Protein AF-A0A378AVE7-F1 (afdb_monomer_lite)

InterPro domains:
  IPR001830 Glycosyl transferase, family 20 [PF00982] (1-116)
  IPR001830 Glycosyl transferase, family 20 [PTHR10788] (1-118)

pLDDT: mean 90.0, std 13.41, range [32.09, 98.69]

Sequence (142 aa):
MLWPAFHYRLDLVSFQREAWEGYLRVNAMLADKLLPLIEPDDTLWIHDYHLLPFASELRKRGVNNRIGFFLHIPFPTPEIFNALPPHAELLEQLCDYDLLGFQTESDRTAFLDSIAMQTRLSDLGDKRYQAWVRRSVPRFIR

Foldseek 3Di:
DPVCLLVVNVVPDDDDVVVVVVLVVVLLVVLVVCVVVDDLADAAEAEEDSNLLNLVSNVVVVNPHQYEYEHPTAQDALVSLVVDPCSLVSLVSNLSHLEYHYPDPVSVVRSVVNQVVNFDWDDPDPPWIFTDPDDDDTSTYD

Radius of gyration: 14.91 Å; chains: 1; bounding box: 35×36×37 Å

Organism: Klebsiella pneumoniae (NCBI:txid573)

Secondary structure (DSSP, 8-state):
-HHHHHTT-GGG----HHHHHHHHHHHHHHHHHHGGG--TT-EEEEESGGGTTHHHHHHHTT--SEEEEE--SPPPPHHHHTTSTTHHHHHHHHTTSSEEE-SSHHHHHHHHHHHHHHS--EE-STT-EEE---SS--EEE-

Structure (mmCIF, N/CA/C/O backbone):
data_AF-A0A378AVE7-F1
#
_entry.id   AF-A0A378AVE7-F1
#
loop_
_atom_site.group_PDB
_atom_site.id
_atom_site.type_symbol
_atom_site.label_atom_id
_atom_site.label_alt_id
_atom_site.label_comp_id
_atom_site.label_asym_id
_atom_site.label_entity_id
_atom_site.label_seq_id
_atom_site.pdbx_PDB_ins_code
_atom_site.Cartn_x
_atom_site.Cartn_y
_atom_site.Cartn_z
_atom_site.occupancy
_atom_site.B_iso_or_equiv
_atom_site.auth_seq_id
_atom_site.auth_comp_id
_atom_site.auth_asym_id
_atom_site.auth_atom_id
_atom_site.pdbx_PDB_model_num
ATOM 1 N N . MET A 1 1 ? 8.179 -7.376 -12.382 1.00 76.25 1 MET A N 1
ATOM 2 C CA . MET A 1 1 ? 7.545 -6.097 -12.768 1.00 76.25 1 MET A CA 1
ATOM 3 C C . MET A 1 1 ? 7.747 -5.011 -11.713 1.00 76.25 1 MET A C 1
ATOM 5 O O . MET A 1 1 ? 8.383 -4.025 -12.041 1.00 76.25 1 MET A O 1
ATOM 9 N N . LEU A 1 2 ? 7.262 -5.178 -10.472 1.00 80.00 2 LEU A N 1
ATOM 10 C CA . LEU A 1 2 ? 7.293 -4.110 -9.454 1.00 80.00 2 LEU A CA 1
ATOM 11 C C . LEU A 1 2 ? 8.711 -3.694 -9.037 1.00 80.00 2 LEU A C 1
ATOM 13 O O . LEU A 1 2 ? 9.035 -2.517 -9.115 1.00 80.00 2 LEU A O 1
ATOM 17 N N . TRP A 1 3 ? 9.577 -4.654 -8.687 1.00 86.69 3 TRP A N 1
ATOM 18 C CA . TRP A 1 3 ? 10.953 -4.358 -8.266 1.00 86.69 3 TRP A CA 1
ATOM 19 C C . TRP A 1 3 ? 11.722 -3.433 -9.230 1.00 86.69 3 TRP A C 1
ATOM 21 O O . TRP A 1 3 ? 12.149 -2.370 -8.785 1.00 86.69 3 TRP A O 1
ATOM 31 N N . PRO A 1 4 ? 11.881 -3.753 -10.534 1.00 81.88 4 PRO A N 1
ATOM 32 C CA . PRO A 1 4 ? 12.613 -2.876 -11.446 1.00 81.88 4 PRO A CA 1
ATOM 33 C C . PRO A 1 4 ? 11.948 -1.505 -11.619 1.00 81.88 4 PRO A C 1
ATOM 35 O O . PRO A 1 4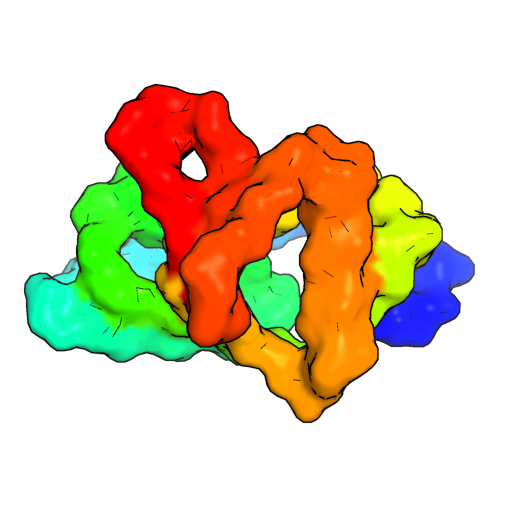 ? 12.657 -0.507 -11.692 1.00 81.88 4 PRO A O 1
ATOM 38 N N . ALA A 1 5 ? 10.615 -1.419 -11.609 1.00 83.12 5 ALA A N 1
ATOM 39 C CA . ALA A 1 5 ? 9.920 -0.136 -11.711 1.00 83.12 5 ALA A CA 1
ATOM 40 C C . ALA A 1 5 ? 10.199 0.770 -10.499 1.00 83.12 5 ALA A C 1
ATOM 42 O O . ALA A 1 5 ? 10.549 1.933 -10.665 1.00 83.12 5 ALA A O 1
ATOM 43 N N . PHE A 1 6 ? 10.132 0.214 -9.288 1.00 85.62 6 PHE A N 1
ATOM 44 C CA . PHE A 1 6 ? 10.383 0.947 -8.041 1.00 85.62 6 PHE A CA 1
ATOM 45 C C . PHE A 1 6 ? 11.866 1.327 -7.870 1.00 85.62 6 PHE A C 1
ATOM 47 O O . PHE A 1 6 ? 12.194 2.231 -7.111 1.00 85.62 6 PHE A O 1
ATOM 54 N N . HIS A 1 7 ? 12.763 0.688 -8.629 1.00 87.31 7 HIS A N 1
ATOM 55 C CA . HIS A 1 7 ? 14.195 0.993 -8.673 1.00 87.31 7 HIS A CA 1
ATOM 56 C C . HIS A 1 7 ? 14.607 1.792 -9.920 1.00 87.31 7 HIS A C 1
ATOM 58 O O . HIS A 1 7 ? 15.782 1.785 -10.282 1.00 87.31 7 HIS A O 1
ATOM 64 N N . TYR A 1 8 ? 13.669 2.483 -10.585 1.00 80.12 8 TYR A N 1
ATOM 65 C CA . TYR A 1 8 ? 13.945 3.349 -11.744 1.00 80.12 8 TYR A CA 1
ATOM 66 C C . TYR A 1 8 ? 14.569 2.613 -12.945 1.00 80.12 8 TYR A C 1
ATOM 68 O O . TYR A 1 8 ? 15.247 3.203 -13.784 1.00 80.12 8 TYR A O 1
ATOM 76 N N . ARG A 1 9 ? 14.320 1.306 -13.051 1.00 83.00 9 ARG A N 1
ATOM 77 C CA . ARG A 1 9 ? 14.786 0.427 -14.129 1.00 83.00 9 ARG A CA 1
ATOM 78 C C . ARG A 1 9 ? 13.638 0.039 -15.050 1.00 83.00 9 ARG A C 1
ATOM 80 O O . ARG A 1 9 ? 13.344 -1.144 -15.223 1.00 83.00 9 ARG A O 1
ATOM 87 N N . LEU A 1 10 ? 12.966 1.039 -15.629 1.00 77.62 10 LEU A N 1
ATOM 88 C CA . LEU A 1 10 ? 11.870 0.817 -16.586 1.00 77.62 10 LEU A CA 1
ATOM 89 C C . LEU A 1 10 ? 12.311 -0.014 -17.798 1.00 77.62 10 LEU A C 1
ATOM 91 O O . LEU A 1 10 ? 11.519 -0.788 -18.323 1.00 77.62 10 LEU A O 1
ATOM 95 N N . ASP A 1 11 ? 13.589 0.070 -18.176 1.00 79.44 11 ASP A N 1
ATOM 96 C CA . ASP A 1 11 ? 14.220 -0.765 -19.202 1.00 79.44 11 ASP A CA 1
ATOM 97 C C . ASP A 1 11 ? 14.121 -2.274 -18.911 1.00 79.44 11 ASP A C 1
ATOM 99 O O . ASP A 1 11 ? 14.121 -3.087 -19.833 1.00 79.44 11 ASP A O 1
ATOM 103 N N . LEU A 1 12 ? 14.003 -2.652 -17.635 1.00 77.75 12 LEU A N 1
ATOM 104 C CA . LEU A 1 12 ? 13.871 -4.037 -17.178 1.00 77.75 12 LEU A CA 1
ATOM 105 C C . LEU A 1 12 ? 12.427 -4.420 -16.820 1.00 77.75 12 LEU A C 1
ATOM 107 O O . LEU A 1 12 ? 12.168 -5.551 -16.389 1.00 77.75 12 LEU A O 1
ATOM 111 N N . VAL A 1 13 ? 11.470 -3.498 -16.948 1.00 78.19 13 VAL A N 1
ATOM 112 C CA . VAL A 1 13 ? 10.067 -3.783 -16.647 1.00 78.19 13 VAL A CA 1
ATOM 113 C C . VAL A 1 13 ? 9.459 -4.571 -17.799 1.00 78.19 13 VAL A C 1
ATOM 115 O O . VAL A 1 13 ? 9.044 -4.030 -18.816 1.00 78.19 13 VAL A O 1
ATOM 118 N N . SER A 1 14 ? 9.345 -5.882 -17.604 1.00 80.88 14 SER A N 1
ATOM 119 C CA . SER A 1 14 ? 8.479 -6.725 -18.425 1.00 80.88 14 SER A CA 1
ATOM 120 C C . SER A 1 14 ? 7.105 -6.821 -17.762 1.00 80.88 14 SER A C 1
ATOM 122 O O . SER A 1 14 ? 6.946 -7.480 -16.726 1.00 80.88 14 SER A O 1
ATOM 124 N N . PHE A 1 15 ? 6.122 -6.105 -18.314 1.00 82.00 15 PHE A N 1
ATOM 125 C CA . PHE A 1 15 ? 4.722 -6.288 -17.943 1.00 82.00 15 PHE A CA 1
ATOM 126 C C . PHE A 1 15 ? 4.128 -7.440 -18.755 1.00 82.00 15 PHE A C 1
ATOM 128 O O . PHE A 1 15 ? 4.119 -7.403 -19.982 1.00 82.00 15 PHE A O 1
ATOM 135 N N . GLN A 1 16 ? 3.594 -8.440 -18.057 1.00 88.25 16 GLN A N 1
ATOM 136 C CA . GLN A 1 16 ? 2.773 -9.501 -18.632 1.00 88.25 16 GLN A CA 1
ATOM 137 C C . GLN A 1 16 ? 1.473 -9.562 -17.840 1.00 88.25 16 GLN A C 1
ATOM 139 O O . GLN A 1 16 ? 1.495 -9.571 -16.604 1.00 88.25 16 GLN A O 1
ATOM 144 N N . ARG A 1 17 ? 0.340 -9.587 -18.544 1.00 88.00 17 ARG A N 1
ATOM 145 C CA . ARG A 1 17 ? -0.987 -9.574 -17.920 1.00 88.00 17 ARG A CA 1
ATOM 146 C C . ARG A 1 17 ? -1.190 -10.797 -17.026 1.00 88.00 17 ARG A C 1
ATOM 148 O O . ARG A 1 17 ? -1.715 -10.675 -15.927 1.00 88.00 17 ARG A O 1
ATOM 155 N N . GLU A 1 18 ? -0.691 -11.947 -17.448 1.00 92.00 18 GLU A N 1
ATOM 156 C CA . GLU A 1 18 ? -0.772 -13.219 -16.731 1.00 92.00 18 GLU A CA 1
ATOM 157 C C . GLU A 1 18 ? -0.001 -13.160 -15.403 1.00 92.00 18 GLU A C 1
ATOM 159 O O . GLU A 1 18 ? -0.441 -13.708 -14.390 1.00 92.00 18 GLU A O 1
ATOM 164 N N . ALA A 1 19 ? 1.136 -12.453 -15.383 1.00 91.06 19 ALA A N 1
ATOM 165 C CA . ALA A 1 19 ? 1.911 -12.227 -14.167 1.00 91.06 19 ALA A CA 1
ATOM 166 C C . ALA A 1 19 ? 1.174 -11.290 -13.196 1.00 91.06 19 ALA A C 1
ATOM 168 O O . ALA A 1 19 ? 1.189 -11.531 -11.989 1.00 91.06 19 ALA A O 1
ATOM 169 N N . TRP A 1 20 ? 0.498 -10.258 -13.712 1.00 92.94 20 TRP A N 1
ATOM 170 C CA . TRP A 1 20 ? -0.360 -9.378 -12.913 1.00 92.94 20 TRP A CA 1
ATOM 171 C C . TRP A 1 20 ? -1.554 -10.130 -12.309 1.00 92.94 20 TRP A C 1
ATOM 173 O O . TRP A 1 20 ? -1.776 -10.083 -11.101 1.00 92.94 20 TRP A O 1
ATOM 183 N N . GLU A 1 21 ? -2.270 -10.913 -13.113 1.00 94.62 21 GLU A N 1
ATOM 184 C CA . GLU A 1 21 ? -3.376 -11.751 -12.636 1.00 94.62 21 GLU A CA 1
ATOM 185 C C . GLU A 1 21 ? -2.891 -12.802 -11.621 1.00 94.62 21 GLU A C 1
ATOM 187 O O . GLU A 1 21 ? -3.574 -13.098 -10.638 1.00 94.62 21 GLU A O 1
ATOM 192 N N . GLY A 1 22 ? -1.681 -13.340 -11.809 1.00 96.56 22 GLY A N 1
ATOM 193 C CA . GLY A 1 22 ? -1.000 -14.185 -10.830 1.00 96.56 22 GLY A CA 1
ATOM 194 C C . GLY A 1 22 ? -0.739 -13.482 -9.500 1.00 96.56 22 GLY A C 1
ATOM 195 O O . GLY A 1 22 ? -1.037 -14.044 -8.446 1.00 96.56 22 GLY A O 1
ATOM 196 N N . TYR A 1 23 ? -0.233 -12.252 -9.547 1.00 96.12 23 TYR A N 1
ATOM 197 C CA . TYR A 1 23 ? 0.036 -11.427 -8.371 1.00 96.12 23 TYR A CA 1
ATOM 198 C C . TYR A 1 23 ? -1.232 -11.142 -7.553 1.00 96.12 23 TYR A C 1
ATOM 200 O O . TYR A 1 23 ? -1.238 -11.339 -6.333 1.00 96.12 23 TYR A O 1
ATOM 208 N N . LEU A 1 24 ? -2.329 -10.773 -8.222 1.00 96.94 24 LEU A N 1
ATOM 209 C CA . LEU A 1 24 ? -3.631 -10.573 -7.579 1.00 96.94 24 LEU A CA 1
ATOM 210 C C . LEU A 1 24 ? -4.179 -11.876 -6.982 1.00 96.94 24 LEU A C 1
ATOM 212 O O . LEU A 1 24 ? -4.615 -11.899 -5.831 1.00 96.94 24 LEU A O 1
ATOM 216 N N . ARG A 1 25 ? -4.100 -12.988 -7.724 1.00 98.06 25 ARG A N 1
ATOM 217 C CA . ARG A 1 25 ? -4.570 -14.303 -7.259 1.00 98.06 25 ARG A CA 1
ATOM 218 C C . ARG A 1 25 ? -3.840 -14.769 -6.000 1.00 98.06 25 ARG A C 1
ATOM 220 O O . ARG A 1 25 ? -4.470 -15.331 -5.108 1.00 98.06 25 ARG A O 1
ATOM 227 N N . VAL A 1 26 ? -2.527 -14.553 -5.918 1.00 98.25 26 VAL A N 1
ATOM 228 C CA . VAL A 1 26 ? -1.745 -14.904 -4.722 1.00 98.25 26 VAL A CA 1
ATOM 229 C C . VAL A 1 26 ? -2.155 -14.041 -3.530 1.00 98.25 26 VAL A C 1
ATOM 231 O O . VAL A 1 26 ? -2.357 -14.589 -2.451 1.00 98.25 26 VAL A O 1
ATOM 234 N N . ASN A 1 27 ? -2.350 -12.732 -3.718 1.00 98.56 27 ASN A N 1
ATOM 235 C CA . ASN A 1 27 ? -2.831 -11.842 -2.654 1.00 98.56 27 ASN A CA 1
ATOM 236 C C . ASN A 1 27 ? -4.209 -12.271 -2.124 1.00 98.56 27 ASN A C 1
ATOM 238 O O . ASN A 1 27 ? -4.387 -12.386 -0.913 1.00 98.56 27 ASN A O 1
ATOM 242 N N . ALA A 1 28 ? -5.150 -12.592 -3.016 1.00 98.62 28 ALA A N 1
ATOM 243 C CA . ALA A 1 28 ? -6.468 -13.102 -2.638 1.00 98.62 28 ALA A CA 1
ATOM 244 C C . ALA A 1 28 ? -6.374 -14.421 -1.850 1.00 98.62 28 ALA A C 1
ATOM 246 O O . ALA A 1 28 ? -6.970 -14.554 -0.783 1.00 98.62 2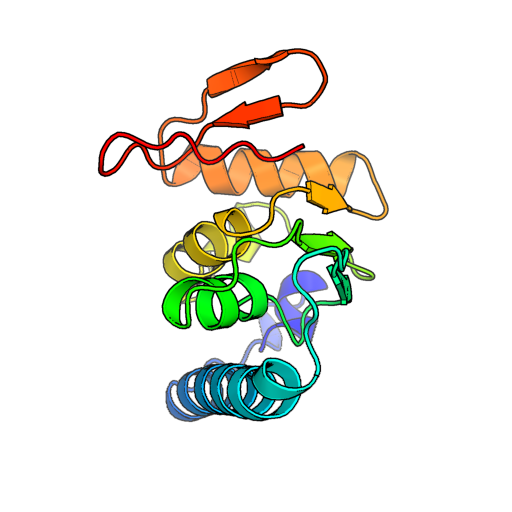8 ALA A O 1
ATOM 247 N N . MET A 1 29 ? -5.565 -15.371 -2.331 1.00 98.69 29 MET A N 1
ATOM 248 C CA . MET A 1 29 ? -5.354 -16.664 -1.672 1.00 98.69 29 MET A CA 1
ATOM 249 C C . MET A 1 29 ? -4.722 -16.517 -0.281 1.00 98.69 29 MET A C 1
ATOM 251 O O . MET A 1 29 ? -5.119 -17.209 0.657 1.00 98.69 29 MET A O 1
ATOM 255 N N . LEU A 1 30 ? -3.750 -15.616 -0.126 1.00 98.69 30 LEU A N 1
ATOM 256 C CA . LEU A 1 30 ? -3.148 -15.326 1.174 1.00 98.69 30 LEU A CA 1
ATOM 257 C C . LEU A 1 30 ? -4.167 -14.688 2.129 1.00 98.69 30 LEU A C 1
ATOM 259 O O . LEU A 1 30 ? -4.186 -15.044 3.305 1.00 98.69 30 LEU A O 1
ATOM 263 N N . ALA A 1 31 ? -5.043 -13.810 1.631 1.00 98.56 31 ALA A N 1
ATOM 264 C CA . ALA A 1 31 ? -6.094 -13.196 2.438 1.00 98.56 31 ALA A CA 1
ATOM 265 C C . ALA A 1 31 ? -7.103 -14.247 2.928 1.00 98.56 31 ALA A C 1
ATOM 267 O O . ALA A 1 31 ? -7.463 -14.236 4.103 1.00 98.56 31 ALA A O 1
ATOM 268 N N . ASP A 1 32 ? -7.485 -15.208 2.076 1.00 98.62 32 ASP A N 1
ATOM 269 C CA . ASP A 1 32 ? -8.343 -16.341 2.463 1.00 98.62 32 ASP A CA 1
ATOM 270 C C . ASP A 1 32 ? -7.713 -17.199 3.568 1.00 98.62 32 ASP A C 1
ATOM 272 O O . ASP A 1 32 ? -8.402 -17.657 4.478 1.00 98.62 32 ASP A O 1
ATOM 276 N N . LYS A 1 33 ? -6.393 -17.415 3.506 1.00 98.62 33 LYS A N 1
ATOM 277 C CA . LYS A 1 33 ? -5.661 -18.183 4.523 1.00 98.62 33 LYS A CA 1
ATOM 278 C C . LYS A 1 33 ? -5.503 -17.436 5.842 1.00 98.62 33 LYS A C 1
ATOM 280 O O . LYS A 1 33 ? -5.482 -18.085 6.884 1.00 98.62 33 LYS A O 1
ATOM 285 N N . LEU A 1 34 ? -5.366 -16.113 5.795 1.00 98.44 34 LEU A N 1
ATOM 286 C CA . LEU A 1 34 ? -5.219 -15.285 6.989 1.00 98.44 34 LEU A CA 1
ATOM 287 C C . LEU A 1 34 ? -6.558 -15.069 7.703 1.00 98.44 34 LEU A C 1
ATOM 289 O O . LEU A 1 34 ? -6.581 -15.057 8.926 1.00 98.44 34 LEU A O 1
ATOM 293 N N . LEU A 1 35 ? -7.663 -14.949 6.959 1.00 98.44 35 LEU A N 1
ATOM 294 C CA . LEU A 1 35 ? -8.994 -14.630 7.486 1.00 98.44 35 LEU A CA 1
ATOM 295 C C . LEU A 1 35 ? -9.414 -15.407 8.754 1.00 98.44 35 LEU A C 1
ATOM 297 O O . LEU A 1 35 ? -9.850 -14.752 9.697 1.00 98.44 35 LEU A O 1
ATOM 301 N N . PRO A 1 36 ? -9.289 -16.749 8.844 1.00 98.44 36 PRO A N 1
ATOM 302 C CA . PRO A 1 36 ? -9.700 -17.489 10.042 1.00 98.44 36 PRO A CA 1
ATOM 303 C C . PRO A 1 36 ? -8.797 -17.267 11.265 1.00 98.44 36 PRO A C 1
ATOM 305 O O . PRO A 1 36 ? -9.116 -17.769 12.338 1.00 98.44 36 PRO A O 1
ATOM 308 N N . LEU A 1 37 ? -7.664 -16.578 11.103 1.00 98.50 37 LEU A N 1
ATOM 309 C CA . LEU A 1 37 ? -6.705 -16.280 12.167 1.00 98.50 37 LEU A CA 1
ATOM 310 C C . LEU A 1 37 ? -6.853 -14.856 12.716 1.00 98.50 37 LEU A C 1
ATOM 312 O O . LEU A 1 37 ? -6.180 -14.534 13.686 1.00 98.50 37 LEU A O 1
ATOM 316 N N . ILE A 1 38 ? -7.669 -14.008 12.080 1.00 98.44 38 ILE A N 1
ATOM 317 C CA . ILE A 1 38 ? -7.854 -12.611 12.485 1.00 98.44 38 ILE A CA 1
ATOM 318 C C . ILE A 1 38 ? -8.893 -12.543 13.602 1.00 98.44 38 ILE A C 1
ATOM 320 O O . ILE A 1 38 ? -10.037 -12.970 13.426 1.00 98.44 38 ILE A O 1
ATOM 324 N N . GLU A 1 39 ? -8.517 -11.931 14.717 1.00 98.12 39 GLU A N 1
ATOM 325 C CA . GLU A 1 39 ? -9.420 -11.596 15.812 1.00 98.12 39 GLU A CA 1
ATOM 326 C C . GLU A 1 39 ? -9.945 -10.151 15.681 1.00 98.12 39 GLU A C 1
ATOM 328 O O . GLU A 1 39 ? -9.290 -9.299 15.073 1.00 98.12 39 GLU A O 1
ATOM 333 N N . PRO A 1 40 ? -11.126 -9.817 16.242 1.00 95.62 40 PRO A N 1
ATOM 334 C CA . PRO A 1 40 ? -11.722 -8.482 16.101 1.00 95.62 40 PRO A CA 1
ATOM 335 C C . PRO A 1 40 ? -10.841 -7.316 16.572 1.00 95.62 40 PRO A C 1
ATOM 337 O O . PRO A 1 40 ? -10.948 -6.218 16.025 1.00 95.62 40 PRO A O 1
ATOM 340 N N . ASP A 1 41 ? -9.972 -7.553 17.557 1.00 96.00 41 ASP A N 1
ATOM 341 C CA . ASP A 1 41 ? -9.121 -6.526 18.169 1.00 96.00 41 ASP A CA 1
ATOM 342 C C . ASP A 1 41 ? -7.708 -6.457 17.560 1.00 96.00 41 ASP A C 1
ATOM 344 O O . ASP A 1 41 ? -6.907 -5.594 17.935 1.00 96.00 41 ASP A O 1
ATOM 348 N N . ASP A 1 42 ? -7.397 -7.321 16.587 1.00 98.25 42 ASP A N 1
ATOM 349 C CA . ASP A 1 42 ? -6.081 -7.347 15.955 1.00 98.25 42 ASP A CA 1
ATOM 350 C C . ASP A 1 42 ? -5.760 -6.038 15.233 1.00 98.25 42 ASP A C 1
ATOM 352 O O . ASP A 1 42 ? -6.607 -5.391 14.605 1.00 98.25 42 ASP A O 1
ATOM 356 N N . THR A 1 43 ? -4.476 -5.687 15.257 1.00 97.94 43 THR A N 1
ATOM 357 C CA . THR A 1 43 ? -3.895 -4.674 14.377 1.00 97.94 43 THR A CA 1
ATOM 358 C C . THR A 1 43 ? -2.972 -5.364 13.388 1.00 97.94 43 THR A C 1
ATOM 360 O O . THR A 1 43 ? -1.992 -5.997 13.776 1.00 97.94 43 THR A O 1
ATOM 363 N N . LEU A 1 44 ? -3.280 -5.233 12.102 1.00 98.44 44 LEU A N 1
ATOM 364 C CA . LEU A 1 44 ? -2.539 -5.890 11.038 1.00 98.44 44 LEU A CA 1
ATOM 365 C C . LEU A 1 44 ? -1.472 -4.935 10.516 1.00 98.44 44 LEU A C 1
ATOM 367 O O . LEU A 1 44 ? -1.764 -3.784 10.188 1.00 98.44 44 LEU A O 1
ATOM 371 N N . TRP A 1 45 ? -0.241 -5.424 10.396 1.00 98.50 45 TRP A N 1
ATOM 372 C CA . TRP A 1 45 ? 0.856 -4.672 9.801 1.00 98.50 45 TRP A CA 1
ATOM 373 C C . TRP A 1 45 ? 1.441 -5.446 8.627 1.00 98.50 45 TRP A C 1
ATOM 375 O O . TRP A 1 45 ? 2.045 -6.506 8.785 1.00 98.50 45 TRP A O 1
ATOM 385 N N . ILE A 1 46 ? 1.192 -4.933 7.427 1.00 98.50 46 ILE A N 1
ATOM 386 C CA . ILE A 1 46 ? 1.575 -5.562 6.170 1.00 98.50 46 ILE A CA 1
ATOM 387 C C . ILE A 1 46 ? 2.872 -4.937 5.670 1.00 98.50 46 ILE A C 1
ATOM 389 O O . ILE A 1 46 ? 3.098 -3.733 5.799 1.00 98.50 46 ILE A O 1
ATOM 393 N N . HIS A 1 47 ? 3.739 -5.757 5.089 1.00 98.38 47 HIS A N 1
ATOM 394 C CA . HIS A 1 47 ? 5.061 -5.320 4.676 1.00 98.38 47 HIS A CA 1
ATOM 395 C C . HIS A 1 47 ? 5.308 -5.593 3.198 1.00 98.38 47 HIS A C 1
ATOM 397 O O . HIS A 1 47 ? 5.122 -6.709 2.712 1.00 98.38 47 HIS A O 1
ATOM 403 N N . ASP A 1 48 ? 5.853 -4.566 2.553 1.00 97.44 48 ASP A N 1
ATOM 404 C CA . ASP A 1 48 ? 6.558 -4.625 1.281 1.00 97.44 48 ASP A CA 1
ATOM 405 C C . ASP A 1 48 ? 5.722 -4.826 0.002 1.00 97.44 48 ASP A C 1
ATOM 407 O O . ASP A 1 48 ? 4.551 -5.206 0.008 1.00 97.44 48 ASP A O 1
ATOM 411 N N . TYR A 1 49 ? 6.355 -4.567 -1.144 1.00 96.25 49 TYR A N 1
ATOM 412 C CA . TYR A 1 49 ? 5.718 -4.477 -2.467 1.00 96.25 49 TYR A CA 1
ATOM 413 C C . TYR A 1 49 ? 5.025 -5.760 -2.959 1.00 96.25 49 TYR A C 1
ATOM 415 O O . TYR A 1 49 ? 4.294 -5.743 -3.950 1.00 96.25 49 TYR A O 1
ATOM 423 N N . HIS A 1 50 ? 5.225 -6.893 -2.294 1.00 97.38 50 HIS A N 1
ATOM 424 C CA . HIS A 1 50 ? 4.544 -8.146 -2.618 1.00 97.38 50 HIS A CA 1
ATOM 425 C C . HIS A 1 50 ? 3.042 -8.106 -2.286 1.00 97.38 50 HIS A C 1
ATOM 427 O O . HIS A 1 50 ? 2.264 -8.859 -2.872 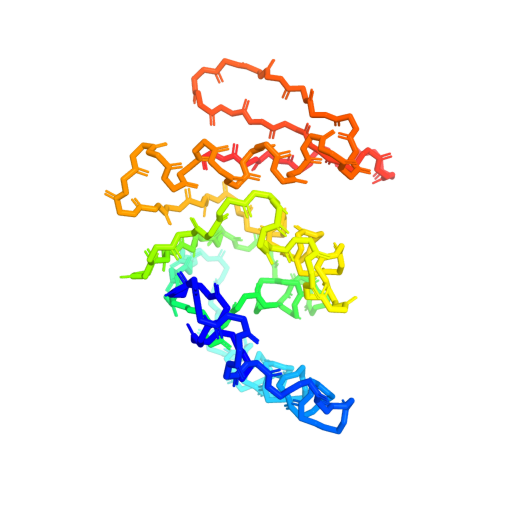1.00 97.38 50 HIS A O 1
ATOM 433 N N . LEU A 1 51 ? 2.647 -7.224 -1.363 1.00 98.25 51 LEU A N 1
ATOM 434 C CA . LEU A 1 51 ? 1.328 -7.214 -0.732 1.00 98.25 51 LEU A CA 1
ATOM 435 C C . LEU A 1 51 ? 0.596 -5.870 -0.902 1.00 98.25 51 LEU A C 1
ATOM 437 O O . LEU A 1 51 ? -0.240 -5.506 -0.077 1.00 98.25 51 LEU A O 1
ATOM 441 N N . LEU A 1 52 ? 0.876 -5.121 -1.976 1.00 97.38 52 LEU A N 1
ATOM 442 C CA . LEU A 1 52 ? 0.205 -3.837 -2.244 1.00 97.38 52 LEU A CA 1
ATOM 443 C C . LEU A 1 52 ? -1.339 -3.976 -2.286 1.00 97.38 52 LEU A C 1
ATOM 445 O O . LEU A 1 52 ? -2.008 -3.161 -1.657 1.00 97.38 52 LEU A O 1
ATOM 449 N N . PRO A 1 53 ? -1.934 -5.019 -2.909 1.00 97.81 53 PRO A N 1
ATOM 450 C CA . PRO A 1 53 ? -3.389 -5.211 -2.948 1.00 97.81 53 PRO A CA 1
ATOM 451 C C . PRO A 1 53 ? -4.003 -5.770 -1.660 1.00 97.81 53 PRO A C 1
ATOM 453 O O . PRO A 1 53 ? -5.223 -5.924 -1.577 1.00 97.81 53 PRO A O 1
ATOM 456 N N . PHE A 1 54 ? -3.183 -6.162 -0.683 1.00 98.50 54 PHE A N 1
ATOM 457 C CA . PHE A 1 54 ? -3.600 -7.103 0.355 1.00 98.50 54 PHE A CA 1
ATOM 458 C C . PHE A 1 54 ? -4.687 -6.548 1.282 1.00 98.50 54 PHE A C 1
ATOM 460 O O . PHE A 1 54 ? -5.650 -7.257 1.577 1.00 98.50 54 PHE A O 1
ATOM 467 N N . ALA A 1 55 ? -4.613 -5.269 1.671 1.00 98.00 55 ALA A N 1
ATOM 468 C CA . ALA A 1 55 ? -5.706 -4.631 2.408 1.00 98.00 55 ALA A CA 1
ATOM 469 C C . ALA A 1 55 ? -7.019 -4.665 1.623 1.00 98.00 55 ALA A C 1
ATOM 471 O O . ALA A 1 55 ? -8.044 -5.028 2.191 1.00 98.00 55 ALA A O 1
ATOM 472 N N . SER A 1 56 ? -6.997 -4.366 0.321 1.00 97.69 56 SER A N 1
ATOM 473 C CA . SER A 1 56 ? -8.197 -4.416 -0.521 1.00 97.69 56 SER A CA 1
ATOM 474 C C . SER A 1 56 ? -8.827 -5.813 -0.531 1.00 97.69 56 SER A C 1
ATOM 476 O O . SER A 1 56 ? -10.045 -5.954 -0.407 1.00 97.69 56 SER A O 1
ATOM 478 N N . GLU A 1 57 ? -8.007 -6.867 -0.590 1.00 98.50 57 GLU A N 1
ATOM 479 C CA . GLU A 1 57 ? -8.479 -8.253 -0.494 1.00 98.50 57 GLU A CA 1
ATOM 480 C C . GLU A 1 57 ? -9.103 -8.584 0.870 1.00 98.50 57 GLU A C 1
ATOM 482 O O . GLU A 1 57 ? -10.136 -9.258 0.921 1.00 98.50 57 GLU A O 1
ATOM 487 N N . LEU A 1 58 ? -8.535 -8.077 1.966 1.00 98.44 58 LEU A N 1
ATOM 488 C CA . LEU A 1 58 ? -9.096 -8.229 3.312 1.00 98.44 58 LEU A CA 1
ATOM 489 C C . LEU A 1 58 ? -10.405 -7.436 3.481 1.00 98.44 58 LEU A C 1
ATOM 491 O O . LEU A 1 58 ? -11.383 -7.968 4.011 1.00 98.44 58 LEU A O 1
ATOM 495 N N . ARG A 1 59 ? -10.481 -6.200 2.964 1.00 97.62 59 ARG A N 1
ATOM 496 C CA . ARG A 1 59 ? -11.704 -5.375 3.006 1.00 97.62 59 ARG A CA 1
ATOM 497 C C . ARG A 1 59 ? -12.860 -6.028 2.254 1.00 97.62 59 ARG A C 1
ATOM 499 O O . ARG A 1 59 ? -13.975 -6.060 2.771 1.00 97.62 59 ARG A O 1
ATOM 506 N N . LYS A 1 60 ? -12.608 -6.629 1.083 1.00 97.44 60 LYS A N 1
ATOM 507 C CA . LYS A 1 60 ? -13.620 -7.401 0.325 1.00 97.44 60 LYS A CA 1
ATOM 508 C C . LYS A 1 60 ? -14.213 -8.566 1.130 1.00 97.44 60 LYS A C 1
ATOM 510 O O . LYS A 1 60 ? -15.331 -8.985 0.848 1.00 97.44 60 LYS A O 1
ATOM 515 N N . ARG A 1 61 ? -13.481 -9.070 2.129 1.00 97.75 61 ARG A N 1
ATOM 516 C CA . ARG A 1 61 ? -13.883 -10.165 3.029 1.00 97.75 61 ARG A CA 1
ATOM 517 C C . ARG A 1 61 ? -14.484 -9.677 4.351 1.00 97.75 61 ARG A C 1
ATOM 519 O O . ARG A 1 61 ? -14.778 -10.491 5.217 1.00 97.75 61 ARG A O 1
ATOM 526 N N . GLY A 1 62 ? -14.692 -8.368 4.506 1.00 97.00 62 GLY A N 1
ATOM 527 C CA . GLY A 1 62 ? -15.325 -7.777 5.687 1.00 97.00 62 GLY A CA 1
ATOM 528 C C . GLY A 1 62 ? -14.386 -7.535 6.871 1.00 97.00 62 GLY A C 1
ATOM 529 O O . GLY A 1 62 ? -14.865 -7.242 7.964 1.00 97.00 62 GLY A O 1
ATOM 530 N N . VAL A 1 63 ? -13.066 -7.630 6.676 1.00 97.44 63 VAL A N 1
ATOM 531 C CA . VAL A 1 63 ? -12.087 -7.301 7.720 1.00 97.44 63 VAL A CA 1
ATOM 532 C C . VAL A 1 63 ? -12.090 -5.791 7.945 1.00 97.44 63 VAL A C 1
ATOM 534 O O . VAL A 1 63 ? -11.718 -5.026 7.054 1.00 97.44 63 VAL A O 1
ATOM 537 N N . ASN A 1 64 ? -12.481 -5.363 9.147 1.00 96.38 64 ASN A N 1
ATOM 538 C CA . ASN A 1 64 ? -12.570 -3.950 9.547 1.00 96.38 64 ASN A CA 1
ATOM 539 C C . ASN A 1 64 ? -11.493 -3.536 10.563 1.00 96.38 64 ASN A C 1
ATOM 541 O O . ASN A 1 64 ? -11.489 -2.395 11.021 1.00 96.38 64 ASN A O 1
ATOM 545 N N . ASN A 1 65 ? -10.578 -4.447 10.906 1.00 97.62 65 ASN A N 1
ATOM 546 C CA . ASN A 1 65 ? -9.415 -4.175 11.744 1.00 97.62 65 ASN A CA 1
ATOM 547 C C . ASN A 1 65 ? -8.592 -3.000 11.209 1.00 97.62 65 ASN A C 1
ATOM 549 O O . ASN A 1 65 ? -8.648 -2.675 10.020 1.00 97.62 65 ASN A O 1
ATOM 553 N N . ARG A 1 66 ? -7.766 -2.408 12.073 1.00 97.06 66 ARG A N 1
ATOM 554 C CA . ARG A 1 66 ? -6.758 -1.443 11.626 1.00 97.06 66 ARG A CA 1
ATOM 555 C C . ARG A 1 66 ? -5.691 -2.179 10.823 1.00 97.06 66 ARG A C 1
ATOM 557 O O . ARG A 1 66 ? -5.118 -3.144 11.325 1.00 97.06 66 ARG A O 1
ATOM 564 N N . ILE A 1 67 ? -5.421 -1.719 9.606 1.00 98.19 67 ILE A N 1
ATOM 565 C CA . ILE A 1 67 ? -4.422 -2.301 8.710 1.00 98.19 67 ILE A CA 1
ATOM 566 C C . ILE A 1 67 ? -3.432 -1.211 8.306 1.00 98.19 67 ILE A C 1
ATOM 568 O O . ILE A 1 67 ? -3.765 -0.296 7.553 1.00 98.19 67 ILE A O 1
ATOM 572 N N . GLY A 1 68 ? -2.204 -1.318 8.804 1.00 98.00 68 GLY A N 1
ATOM 573 C CA . GLY A 1 68 ? -1.077 -0.506 8.359 1.00 98.00 68 GLY A CA 1
ATOM 574 C C . GLY A 1 68 ? -0.250 -1.231 7.305 1.00 98.00 68 GLY A C 1
ATOM 575 O O . GLY A 1 68 ? -0.183 -2.460 7.289 1.00 98.00 68 GLY A O 1
ATOM 576 N N . PHE A 1 69 ? 0.428 -0.469 6.456 1.00 98.62 69 PHE A N 1
ATOM 577 C CA . PHE A 1 69 ? 1.400 -0.984 5.500 1.00 98.62 69 PHE A CA 1
ATOM 578 C C . PHE A 1 69 ? 2.715 -0.225 5.602 1.00 98.62 69 PHE A C 1
ATOM 580 O O . PHE A 1 69 ? 2.719 0.973 5.869 1.00 98.62 69 PHE A O 1
ATOM 587 N N . PHE A 1 70 ? 3.836 -0.912 5.397 1.00 98.38 70 PHE A N 1
ATOM 588 C CA . PHE A 1 70 ? 5.148 -0.279 5.304 1.00 98.38 70 PHE A CA 1
ATOM 589 C C . PHE A 1 70 ? 5.893 -0.756 4.057 1.00 98.38 70 PHE A C 1
ATOM 591 O O . PHE A 1 70 ? 6.130 -1.960 3.894 1.00 98.38 70 PHE A O 1
ATOM 598 N N . LEU A 1 71 ? 6.285 0.186 3.195 1.00 98.00 71 LEU A N 1
ATOM 599 C CA . LEU A 1 71 ? 7.091 -0.092 2.010 1.00 98.00 71 LEU A CA 1
ATOM 600 C C . LEU A 1 71 ? 8.580 -0.050 2.363 1.00 98.00 71 LEU A C 1
ATOM 602 O O . LEU A 1 71 ? 9.104 0.982 2.782 1.00 98.00 71 LEU A O 1
ATOM 606 N N . HIS A 1 72 ? 9.269 -1.174 2.168 1.00 96.88 72 HIS A N 1
ATOM 607 C CA . HIS A 1 72 ? 10.695 -1.300 2.488 1.00 96.88 72 HIS A CA 1
ATOM 608 C C . HIS A 1 72 ? 11.615 -0.863 1.351 1.00 96.88 72 HIS A C 1
ATOM 610 O O . HIS A 1 72 ? 12.825 -0.811 1.536 1.00 96.88 72 HIS A O 1
ATOM 616 N N . ILE A 1 73 ? 11.060 -0.554 0.186 1.00 94.81 73 ILE A N 1
ATOM 617 C CA . ILE A 1 73 ? 11.796 -0.100 -0.992 1.00 94.81 73 ILE A CA 1
ATOM 618 C C . ILE A 1 73 ? 11.394 1.337 -1.342 1.00 94.81 73 ILE A C 1
ATOM 620 O O . ILE A 1 73 ? 10.368 1.808 -0.846 1.00 94.81 73 ILE A O 1
ATOM 624 N N . PRO A 1 74 ? 12.161 2.039 -2.194 1.00 96.19 74 PRO A N 1
ATOM 625 C CA . PRO A 1 74 ? 11.774 3.371 -2.641 1.00 96.19 74 PRO A CA 1
ATOM 626 C C . PRO A 1 74 ? 10.408 3.360 -3.327 1.00 96.19 74 PRO A C 1
ATOM 628 O O . PRO A 1 74 ? 10.088 2.415 -4.054 1.00 96.19 74 PRO A O 1
ATOM 631 N N . PHE A 1 75 ? 9.624 4.420 -3.143 1.00 96.19 75 PHE A N 1
ATOM 632 C CA . PHE A 1 75 ? 8.447 4.659 -3.973 1.00 96.19 75 PHE A CA 1
ATOM 633 C C . PHE A 1 75 ? 8.878 5.508 -5.182 1.00 96.19 75 PHE A C 1
ATOM 635 O O . PHE A 1 75 ? 9.474 6.572 -4.996 1.00 96.19 75 PHE A O 1
ATOM 642 N N . PRO A 1 76 ? 8.648 5.054 -6.426 1.00 94.12 76 PRO A N 1
ATOM 643 C CA . PRO A 1 76 ? 9.138 5.763 -7.603 1.00 94.12 76 PRO A CA 1
ATOM 644 C C . PRO A 1 76 ? 8.371 7.074 -7.835 1.00 94.12 76 PRO A C 1
ATOM 646 O O . PRO A 1 76 ? 7.217 7.202 -7.429 1.00 94.12 76 PRO A O 1
ATOM 649 N N . THR A 1 77 ? 8.983 8.040 -8.528 1.00 93.88 77 THR A N 1
ATOM 650 C CA . THR A 1 77 ? 8.288 9.284 -8.909 1.00 93.88 77 THR A CA 1
ATOM 651 C C . THR A 1 77 ? 7.059 9.006 -9.786 1.00 93.88 77 THR A C 1
ATOM 653 O O . THR A 1 77 ? 7.005 7.960 -10.449 1.00 93.88 77 THR A O 1
ATOM 656 N N . PRO A 1 78 ? 6.080 9.930 -9.852 1.00 92.88 78 PRO A N 1
ATOM 657 C CA . PRO A 1 78 ? 4.865 9.727 -10.639 1.00 92.88 78 PRO A CA 1
ATOM 658 C C . PRO A 1 78 ? 5.125 9.397 -12.112 1.00 92.88 78 PRO A C 1
ATOM 660 O O . PRO A 1 78 ? 4.415 8.574 -12.683 1.00 92.88 78 PRO A O 1
ATOM 663 N N . GLU A 1 79 ? 6.161 9.967 -12.734 1.00 89.69 79 GLU A N 1
ATOM 664 C CA . GLU A 1 79 ? 6.519 9.682 -14.132 1.00 89.69 79 GLU A CA 1
ATOM 665 C C . GLU A 1 79 ? 6.849 8.201 -14.347 1.00 89.69 79 GLU A C 1
ATOM 667 O O . GLU A 1 79 ? 6.494 7.618 -15.372 1.00 89.69 79 GLU A O 1
ATOM 672 N N . ILE A 1 80 ? 7.514 7.585 -13.370 1.00 89.50 80 ILE A N 1
ATOM 673 C CA . ILE A 1 80 ? 7.913 6.179 -13.411 1.00 89.50 80 ILE A CA 1
ATOM 674 C C . ILE A 1 80 ? 6.762 5.283 -12.964 1.00 89.50 80 ILE A C 1
ATOM 676 O O . ILE A 1 80 ? 6.486 4.268 -13.605 1.00 89.50 80 ILE A O 1
ATOM 680 N N . PHE A 1 81 ? 6.068 5.650 -11.884 1.00 90.56 81 PHE A N 1
ATOM 681 C CA . PHE A 1 81 ? 4.964 4.859 -11.355 1.00 90.56 81 PHE A CA 1
ATOM 682 C C . PHE A 1 81 ? 3.811 4.758 -12.361 1.00 90.56 81 PHE A C 1
ATOM 684 O O . PHE A 1 81 ? 3.317 3.664 -12.624 1.00 90.56 81 PHE A O 1
ATOM 691 N N . ASN A 1 82 ? 3.429 5.873 -12.990 1.00 86.38 82 ASN A N 1
ATOM 692 C CA . ASN A 1 82 ? 2.329 5.918 -13.957 1.00 86.38 82 ASN A CA 1
ATOM 693 C C . ASN A 1 82 ? 2.637 5.170 -15.265 1.00 86.38 82 ASN A C 1
ATOM 695 O O . ASN A 1 82 ? 1.719 4.857 -16.022 1.00 86.38 82 ASN A O 1
ATOM 699 N N . ALA A 1 83 ? 3.905 4.834 -15.530 1.00 87.56 83 ALA A N 1
ATOM 700 C CA . ALA A 1 83 ? 4.273 3.966 -16.646 1.00 87.56 83 ALA A CA 1
ATOM 701 C C . ALA A 1 83 ? 3.852 2.499 -16.420 1.00 87.56 83 ALA A C 1
ATOM 703 O O . ALA A 1 83 ? 3.806 1.716 -17.371 1.00 87.56 83 ALA A O 1
ATOM 704 N N . LEU A 1 84 ? 3.530 2.105 -15.181 1.00 88.12 84 LEU A N 1
ATOM 705 C CA . LEU A 1 84 ? 2.988 0.783 -14.889 1.00 88.12 84 LEU A CA 1
ATOM 706 C C . LEU A 1 84 ? 1.550 0.681 -15.424 1.00 88.12 84 LEU A C 1
ATOM 708 O O . LEU A 1 84 ? 0.697 1.474 -15.027 1.00 88.12 84 LEU A O 1
ATOM 712 N N . PRO A 1 85 ? 1.214 -0.326 -16.253 1.00 89.19 85 PRO A N 1
ATOM 713 C CA . PRO A 1 85 ? -0.155 -0.490 -16.741 1.00 89.19 85 PRO A CA 1
ATOM 714 C C . PRO A 1 85 ? -1.239 -0.534 -15.641 1.00 89.19 85 PRO A C 1
ATOM 716 O O . PRO A 1 85 ? -2.279 0.087 -15.848 1.00 89.19 85 PRO A O 1
ATOM 719 N N . PRO A 1 86 ? -1.029 -1.169 -14.463 1.00 91.25 86 PRO A N 1
ATOM 720 C CA . PRO A 1 86 ? -2.026 -1.209 -13.390 1.00 91.25 86 PRO A CA 1
ATOM 721 C C . PRO A 1 86 ? -1.855 -0.090 -12.342 1.00 91.25 86 PRO A C 1
ATOM 723 O O . PRO A 1 86 ? -2.332 -0.240 -11.220 1.00 91.25 86 PRO A O 1
ATOM 726 N N . HIS A 1 87 ? -1.158 1.013 -12.651 1.00 92.25 87 HIS A N 1
ATOM 727 C CA . HIS A 1 87 ? -0.839 2.067 -11.672 1.00 92.25 87 HIS A CA 1
ATOM 728 C C . HIS A 1 87 ? -2.077 2.600 -10.928 1.00 92.25 87 HIS A C 1
ATOM 730 O O . HIS A 1 87 ? -2.064 2.674 -9.702 1.00 92.25 87 HIS A O 1
ATOM 736 N N . ALA A 1 88 ? -3.159 2.922 -11.645 1.00 91.75 88 ALA A N 1
ATOM 737 C CA . ALA A 1 88 ? -4.374 3.465 -11.041 1.00 91.75 88 ALA A CA 1
ATOM 738 C C . ALA A 1 88 ? -5.034 2.460 -10.080 1.00 91.75 88 ALA A C 1
ATOM 740 O O . ALA A 1 88 ? -5.377 2.817 -8.955 1.00 91.75 88 ALA A O 1
ATOM 741 N N . GLU A 1 89 ? -5.134 1.190 -10.488 1.00 92.88 89 GLU A N 1
ATOM 742 C CA . GLU A 1 89 ? -5.683 0.116 -9.651 1.00 92.88 89 GLU A CA 1
ATOM 743 C C . GLU A 1 89 ? -4.838 -0.096 -8.384 1.00 92.88 89 GLU A C 1
ATOM 745 O O . GLU A 1 89 ? -5.385 -0.227 -7.290 1.00 92.88 89 GLU A O 1
ATOM 750 N N . LEU A 1 90 ? -3.507 -0.071 -8.506 1.00 94.06 90 LEU A N 1
ATOM 751 C CA . LEU A 1 90 ? -2.599 -0.198 -7.364 1.00 94.06 90 LEU A CA 1
ATOM 752 C C . LEU A 1 90 ? -2.743 0.956 -6.370 1.00 94.06 90 LEU A C 1
ATOM 754 O O . LEU A 1 90 ? -2.742 0.718 -5.164 1.00 94.06 90 LEU A O 1
ATOM 758 N N . LEU A 1 91 ? -2.869 2.194 -6.853 1.00 94.94 91 LEU A N 1
ATOM 759 C CA . LEU A 1 91 ? -3.053 3.357 -5.982 1.00 94.94 91 LEU A CA 1
ATOM 760 C C . LEU A 1 91 ? -4.386 3.285 -5.238 1.00 94.94 91 LEU A C 1
ATOM 762 O O . LEU A 1 91 ? -4.415 3.495 -4.028 1.00 94.94 91 LEU A O 1
ATOM 766 N N . GLU A 1 92 ? -5.466 2.906 -5.926 1.00 93.94 92 GLU A N 1
ATOM 767 C CA . GLU A 1 92 ? -6.773 2.696 -5.297 1.00 93.94 92 GLU A CA 1
ATOM 768 C C . GLU A 1 92 ? -6.721 1.624 -4.201 1.00 93.94 92 GLU A C 1
ATOM 770 O O . GLU A 1 92 ? -7.254 1.825 -3.105 1.00 93.94 92 GLU A O 1
ATOM 775 N N . GLN A 1 93 ? -6.052 0.501 -4.473 1.00 95.31 93 GLN A N 1
ATOM 776 C CA . GLN A 1 93 ? -5.881 -0.588 -3.510 1.00 95.31 93 GLN A CA 1
ATOM 777 C C . GLN A 1 93 ? -4.995 -0.187 -2.325 1.00 95.31 93 GLN A C 1
ATOM 779 O O . GLN A 1 93 ? -5.289 -0.565 -1.194 1.00 95.31 93 GLN A O 1
ATOM 784 N N . LEU A 1 94 ? -3.949 0.614 -2.541 1.00 95.75 94 LEU A N 1
ATOM 785 C CA . LEU A 1 94 ? -3.119 1.138 -1.454 1.00 95.75 94 LEU A CA 1
ATOM 786 C C . LEU A 1 94 ? -3.905 2.058 -0.513 1.00 95.75 94 LEU A C 1
ATOM 788 O O . LEU A 1 94 ? -3.623 2.100 0.681 1.00 95.75 94 LEU A O 1
ATOM 792 N N . CYS A 1 95 ? -4.940 2.740 -1.006 1.00 95.06 95 CYS A N 1
ATOM 793 C CA . CYS A 1 95 ? -5.835 3.527 -0.161 1.00 95.06 95 CYS A CA 1
ATOM 794 C C . CYS A 1 95 ? -6.777 2.682 0.719 1.00 95.06 95 CYS A C 1
ATOM 796 O O . CYS A 1 95 ? -7.537 3.264 1.489 1.00 95.06 95 CYS A O 1
ATOM 798 N N . ASP A 1 96 ? -6.793 1.344 0.607 1.00 95.62 96 ASP A N 1
ATOM 799 C CA . ASP A 1 96 ? -7.521 0.467 1.547 1.00 95.62 96 ASP A CA 1
ATOM 800 C C . ASP A 1 96 ? -6.794 0.280 2.894 1.00 95.62 96 ASP A C 1
ATOM 802 O O . ASP A 1 96 ? -7.397 -0.224 3.851 1.00 95.62 96 ASP A O 1
ATOM 806 N N . TYR A 1 97 ? -5.520 0.681 2.977 1.00 96.88 97 TYR A N 1
ATOM 807 C CA . TYR A 1 97 ? -4.767 0.756 4.229 1.00 96.88 97 TYR A CA 1
ATOM 808 C C . TYR A 1 97 ? -5.151 2.001 5.037 1.00 96.88 97 TYR A C 1
ATOM 810 O O . TYR A 1 97 ? -5.362 3.078 4.482 1.00 96.88 97 TYR A O 1
ATOM 818 N N . ASP A 1 98 ? -5.179 1.865 6.364 1.00 94.75 98 ASP A N 1
ATOM 819 C CA . ASP A 1 98 ? -5.464 2.969 7.293 1.00 94.75 98 ASP A CA 1
ATOM 820 C C . ASP A 1 98 ? -4.222 3.844 7.566 1.00 94.75 98 ASP A C 1
ATOM 822 O O . ASP A 1 98 ? -4.327 4.986 8.021 1.00 94.75 98 ASP A O 1
ATOM 826 N N . LEU A 1 99 ? -3.030 3.288 7.333 1.00 95.94 99 LEU A N 1
ATOM 827 C CA . LEU A 1 99 ? -1.729 3.923 7.555 1.00 95.94 99 LEU A CA 1
ATOM 828 C C . LEU A 1 99 ? -0.744 3.435 6.489 1.00 95.94 99 LEU A C 1
ATOM 830 O O . LEU A 1 99 ? -0.559 2.223 6.345 1.00 95.94 99 LEU A O 1
ATOM 834 N N . LEU A 1 100 ? -0.086 4.363 5.790 1.00 97.69 100 LEU A N 1
ATOM 835 C CA . LEU A 1 100 ? 0.967 4.049 4.821 1.00 97.69 100 LEU A CA 1
ATOM 836 C C . LEU A 1 100 ? 2.313 4.594 5.305 1.00 97.69 100 LEU A C 1
ATOM 838 O O . LEU A 1 100 ? 2.546 5.798 5.368 1.00 97.69 100 LEU A O 1
ATOM 842 N N . GLY A 1 101 ? 3.221 3.682 5.633 1.00 96.81 101 GLY A N 1
ATOM 843 C CA . GLY A 1 101 ? 4.595 3.974 6.010 1.00 96.81 101 GLY A CA 1
ATOM 844 C C . GLY A 1 101 ? 5.563 3.834 4.837 1.00 96.81 101 GLY A C 1
ATOM 845 O O . GLY A 1 101 ? 5.484 2.887 4.053 1.00 96.81 101 GLY A O 1
ATOM 846 N N . PHE A 1 102 ? 6.515 4.759 4.770 1.00 97.69 102 PHE A N 1
ATOM 847 C CA . PHE A 1 102 ? 7.589 4.795 3.780 1.00 97.69 102 PHE A CA 1
ATOM 848 C C . PHE A 1 102 ? 8.935 5.004 4.481 1.00 97.69 102 PHE A C 1
ATOM 850 O O . PHE A 1 102 ? 8.974 5.537 5.594 1.00 97.69 102 PHE A O 1
ATOM 857 N N . GLN A 1 103 ? 10.039 4.612 3.836 1.00 94.69 103 GLN A N 1
ATOM 858 C CA . GLN A 1 103 ? 11.377 4.826 4.396 1.00 94.69 103 GLN A CA 1
ATOM 859 C C . GLN A 1 103 ? 11.747 6.309 4.485 1.00 94.69 103 GLN A C 1
ATOM 861 O O . GLN A 1 103 ? 12.390 6.723 5.451 1.00 94.69 103 GLN A O 1
ATOM 866 N N . THR A 1 104 ? 11.360 7.107 3.487 1.00 96.25 104 THR A N 1
ATOM 867 C CA . THR A 1 104 ? 11.731 8.522 3.413 1.00 96.25 104 THR A CA 1
ATOM 868 C C . THR A 1 104 ? 10.535 9.431 3.155 1.00 96.25 104 THR A C 1
ATOM 870 O O . THR A 1 104 ? 9.493 9.027 2.640 1.00 96.25 104 THR A O 1
ATOM 873 N N . GLU A 1 105 ? 10.710 10.708 3.489 1.00 95.44 105 GLU A N 1
ATOM 874 C CA . GLU A 1 105 ? 9.730 11.749 3.175 1.00 95.44 105 GLU A CA 1
ATOM 875 C C . GLU A 1 105 ? 9.565 11.949 1.658 1.00 95.44 105 GLU A C 1
ATOM 877 O O . GLU A 1 105 ? 8.469 12.254 1.185 1.00 95.44 105 GLU A O 1
ATOM 882 N N . SER A 1 106 ? 10.632 11.721 0.884 1.00 96.50 106 SER A N 1
ATOM 883 C CA . SER A 1 106 ? 10.594 11.771 -0.580 1.00 96.50 106 SER A CA 1
ATOM 884 C C . SER A 1 106 ? 9.696 10.679 -1.158 1.00 96.50 106 SER A C 1
ATOM 886 O O . SER A 1 106 ? 8.888 10.968 -2.035 1.00 96.50 106 SER A O 1
ATOM 888 N N . ASP A 1 107 ? 9.774 9.453 -0.628 1.00 96.25 107 ASP A N 1
ATOM 889 C CA . ASP A 1 107 ? 8.904 8.343 -1.043 1.00 96.25 107 ASP A CA 1
ATOM 890 C C . ASP A 1 107 ? 7.431 8.654 -0.744 1.00 96.25 107 ASP A C 1
ATOM 892 O O . ASP A 1 107 ? 6.557 8.471 -1.593 1.00 96.25 107 ASP A O 1
ATOM 896 N N . ARG A 1 108 ? 7.158 9.190 0.455 1.00 95.94 108 ARG A N 1
ATOM 897 C CA . ARG A 1 108 ? 5.816 9.633 0.855 1.00 95.94 108 ARG A CA 1
ATOM 898 C C . ARG A 1 108 ? 5.277 10.709 -0.090 1.00 95.94 108 ARG A C 1
ATOM 900 O O . ARG A 1 108 ? 4.119 10.646 -0.495 1.00 95.94 108 ARG A O 1
ATOM 907 N N . THR A 1 109 ? 6.108 11.687 -0.440 1.00 96.00 109 THR A N 1
ATOM 908 C CA . THR A 1 109 ? 5.738 12.775 -1.357 1.00 96.00 109 THR A CA 1
ATOM 909 C C . THR A 1 109 ? 5.450 12.234 -2.757 1.00 96.00 109 THR A C 1
ATOM 911 O O . THR A 1 109 ? 4.385 12.511 -3.299 1.00 96.00 109 THR A O 1
ATOM 914 N N . ALA A 1 110 ? 6.313 11.364 -3.293 1.00 96.25 110 ALA A N 1
ATOM 915 C CA . ALA A 1 110 ? 6.113 10.735 -4.599 1.00 96.25 110 ALA A CA 1
ATOM 916 C C . ALA A 1 110 ? 4.814 9.913 -4.674 1.00 96.25 110 ALA A C 1
ATOM 918 O O . ALA A 1 110 ? 4.112 9.941 -5.691 1.00 96.25 110 ALA A O 1
ATOM 919 N N . PHE A 1 111 ? 4.461 9.212 -3.590 1.00 96.00 111 PHE A N 1
ATOM 920 C CA . PHE A 1 111 ? 3.171 8.536 -3.480 1.00 96.00 111 PHE A CA 1
ATOM 921 C C . PHE A 1 111 ? 2.012 9.532 -3.570 1.00 96.00 111 PHE A C 1
ATOM 923 O O . PHE A 1 111 ? 1.138 9.362 -4.417 1.00 96.00 111 PHE A O 1
ATOM 930 N N . LEU A 1 112 ? 2.011 10.590 -2.754 1.00 95.50 112 LEU A N 1
ATOM 931 C CA . LEU A 1 112 ? 0.939 11.591 -2.762 1.00 95.50 112 LEU A CA 1
ATOM 932 C C . LEU A 1 112 ? 0.805 12.305 -4.109 1.00 95.50 112 LEU A C 1
ATOM 934 O O . LEU A 1 112 ? -0.318 12.506 -4.570 1.00 95.50 112 LEU A O 1
ATOM 938 N N . ASP A 1 113 ? 1.919 12.623 -4.762 1.00 95.81 113 ASP A N 1
ATOM 939 C CA . ASP A 1 113 ? 1.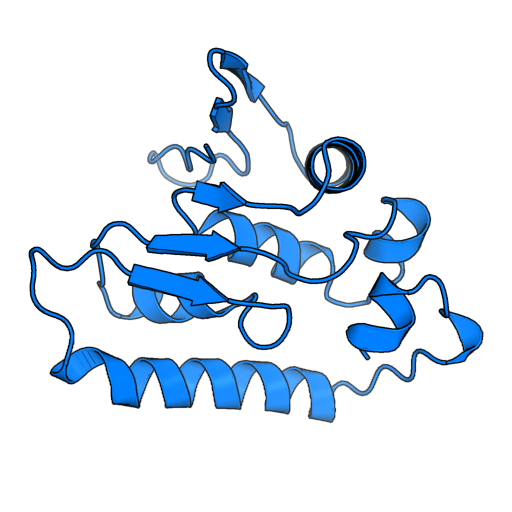917 13.209 -6.102 1.00 95.81 113 ASP A CA 1
ATOM 940 C C . ASP A 1 113 ? 1.290 12.244 -7.119 1.00 95.81 113 ASP A C 1
ATOM 942 O O . ASP A 1 113 ? 0.454 12.645 -7.932 1.00 95.81 113 ASP A O 1
ATOM 946 N N . SER A 1 114 ? 1.602 10.945 -7.019 1.00 94.88 114 SER A N 1
ATOM 947 C CA . SER A 1 114 ? 0.990 9.908 -7.861 1.00 94.88 114 SER A CA 1
AT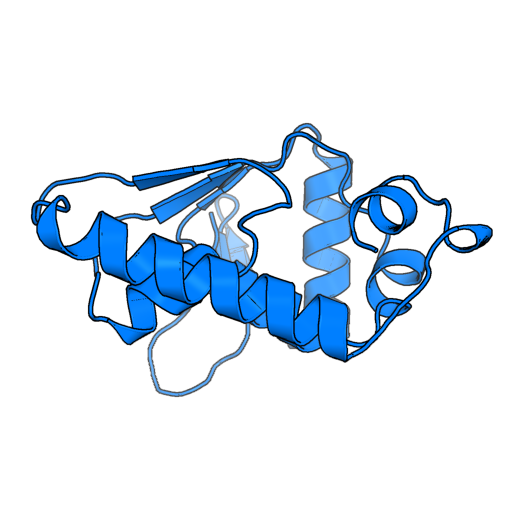OM 948 C C . SER A 1 114 ? -0.524 9.823 -7.640 1.00 94.88 114 SER A C 1
ATOM 950 O O . SER A 1 114 ? -1.278 9.718 -8.607 1.00 94.88 114 SER A O 1
ATOM 952 N N . ILE A 1 115 ? -0.995 9.935 -6.391 1.00 94.12 115 ILE A N 1
ATOM 953 C CA . ILE A 1 115 ? -2.430 10.009 -6.075 1.00 94.12 115 ILE A CA 1
ATOM 954 C C . ILE A 1 115 ? -3.069 11.267 -6.674 1.00 94.12 115 ILE A C 1
ATOM 956 O O . ILE A 1 115 ? -4.129 11.182 -7.299 1.00 94.12 115 ILE A O 1
ATOM 960 N N . ALA A 1 116 ? -2.437 12.428 -6.496 1.00 93.56 116 ALA A N 1
ATOM 961 C CA . ALA A 1 116 ? -2.959 13.719 -6.939 1.00 93.56 116 ALA A CA 1
ATOM 962 C C . ALA A 1 116 ? -3.102 13.817 -8.468 1.00 93.56 116 ALA A C 1
ATOM 964 O O . ALA A 1 116 ? -3.964 14.547 -8.957 1.00 93.56 116 ALA A O 1
ATOM 965 N N . MET A 1 117 ? -2.305 13.055 -9.225 1.00 93.12 117 MET A N 1
ATOM 966 C CA . MET A 1 117 ? -2.457 12.931 -10.679 1.00 93.12 117 MET A CA 1
ATOM 967 C C . MET A 1 117 ? -3.678 12.097 -11.100 1.00 93.12 117 MET A C 1
ATOM 969 O O . MET A 1 117 ? -4.173 12.277 -12.210 1.00 93.12 117 MET A O 1
ATOM 973 N N . GLN A 1 118 ? -4.169 11.198 -10.241 1.00 89.94 118 GLN A N 1
ATOM 974 C CA . GLN A 1 118 ? -5.269 10.275 -10.557 1.00 89.94 118 GLN A CA 1
ATOM 975 C C . GLN A 1 118 ? -6.623 10.749 -10.020 1.00 89.94 118 GLN A C 1
ATOM 977 O O . GLN A 1 118 ? -7.668 10.498 -10.619 1.00 89.94 118 GLN A O 1
ATOM 982 N N . THR A 1 119 ? -6.631 11.435 -8.878 1.00 90.81 119 THR A N 1
ATOM 983 C CA . THR A 1 119 ? -7.853 11.907 -8.224 1.00 90.81 119 THR A CA 1
ATOM 984 C C . THR A 1 119 ? -7.591 13.190 -7.447 1.00 90.81 119 THR A C 1
ATOM 986 O O . THR A 1 119 ? -6.466 13.518 -7.083 1.00 90.81 119 THR A O 1
ATOM 989 N N . ARG A 1 120 ? -8.669 13.895 -7.091 1.00 90.88 120 ARG A N 1
ATOM 990 C CA . ARG A 1 120 ? -8.593 14.960 -6.094 1.00 90.88 120 ARG A CA 1
ATOM 991 C C . ARG A 1 120 ? -8.097 14.391 -4.761 1.00 90.88 120 ARG A C 1
ATOM 993 O O . ARG A 1 120 ? -8.794 13.587 -4.140 1.00 90.88 120 ARG A O 1
ATOM 1000 N N . LEU A 1 121 ? -6.932 14.864 -4.332 1.00 91.06 121 LEU A N 1
ATOM 1001 C CA . LEU A 1 121 ? -6.354 14.638 -3.014 1.00 91.06 121 LEU A CA 1
ATOM 1002 C C . LEU A 1 121 ? -6.692 15.830 -2.111 1.00 91.06 121 LEU A C 1
ATOM 1004 O O . LEU A 1 121 ? -6.526 16.981 -2.512 1.00 91.06 121 LEU A O 1
ATOM 1008 N N . SER A 1 122 ? -7.205 15.568 -0.912 1.00 91.62 122 SER A N 1
ATOM 1009 C CA . SER A 1 122 ? -7.501 16.602 0.087 1.00 91.62 122 SER A CA 1
ATOM 1010 C C . SER A 1 122 ? -6.646 16.374 1.327 1.00 91.62 122 SER A C 1
ATOM 1012 O O . SER A 1 122 ? -6.690 15.289 1.905 1.00 91.62 122 SER A O 1
ATOM 1014 N N . ASP A 1 123 ? -5.873 17.385 1.719 1.00 90.62 123 ASP A N 1
ATOM 1015 C CA . ASP A 1 123 ? -5.095 17.386 2.960 1.00 90.62 123 ASP A CA 1
ATOM 1016 C C . ASP A 1 123 ? -6.005 17.778 4.131 1.00 90.62 123 ASP A C 1
ATOM 1018 O O . ASP A 1 123 ? -6.705 18.793 4.085 1.00 90.62 123 ASP A O 1
ATOM 1022 N N . LEU A 1 124 ? -6.032 16.935 5.157 1.00 89.62 124 LEU A N 1
ATOM 1023 C CA . LEU A 1 124 ? -6.865 17.083 6.347 1.00 89.62 124 LEU A CA 1
ATOM 1024 C C . LEU A 1 124 ? -6.051 17.497 7.585 1.00 89.62 124 LEU A C 1
ATOM 1026 O O . LEU A 1 124 ? -6.603 17.540 8.689 1.00 89.62 124 LEU A O 1
ATOM 1030 N N . GLY A 1 125 ? -4.755 17.778 7.422 1.00 85.94 125 GLY A N 1
ATOM 1031 C CA . GLY A 1 125 ? -3.819 18.064 8.504 1.00 85.94 125 GLY A CA 1
ATOM 1032 C C . GLY A 1 125 ? -3.360 16.812 9.257 1.00 85.94 125 GLY A C 1
ATOM 1033 O O . GLY A 1 125 ? -3.934 15.727 9.138 1.00 85.94 125 GLY A O 1
ATOM 1034 N N . ASP A 1 126 ? -2.299 16.957 10.054 1.00 88.38 126 ASP A N 1
ATOM 1035 C CA . ASP A 1 126 ? -1.694 15.875 10.850 1.00 88.38 126 ASP A CA 1
ATOM 1036 C C . ASP A 1 126 ? -1.325 14.633 10.021 1.00 88.38 126 ASP A C 1
ATOM 1038 O O . ASP A 1 126 ? -1.555 13.499 10.441 1.00 88.38 126 ASP A O 1
ATOM 1042 N N . LYS A 1 127 ? -0.777 14.860 8.817 1.00 85.25 127 LYS A N 1
ATOM 1043 C CA . LYS A 1 127 ? -0.420 13.823 7.830 1.00 85.25 127 LYS A CA 1
ATOM 1044 C C . LYS A 1 127 ? -1.603 12.970 7.354 1.00 85.25 127 LYS A C 1
ATOM 1046 O O . LYS A 1 127 ? -1.397 11.875 6.851 1.00 85.25 127 LYS A O 1
ATOM 1051 N N . ARG A 1 128 ? -2.840 13.464 7.479 1.00 88.38 128 ARG A N 1
ATOM 1052 C CA . ARG A 1 128 ? -4.028 12.763 6.984 1.00 88.38 128 ARG A CA 1
ATOM 1053 C C . ARG A 1 128 ? -4.440 13.259 5.614 1.00 88.38 128 ARG A C 1
ATOM 1055 O O . ARG A 1 128 ? -4.635 14.455 5.417 1.00 88.38 128 ARG A O 1
ATOM 1062 N N . TYR A 1 129 ? -4.686 12.319 4.713 1.00 89.75 129 TYR A N 1
ATOM 1063 C CA . TYR A 1 129 ? -5.121 12.608 3.354 1.00 89.75 129 TYR A CA 1
ATOM 1064 C C . TYR A 1 129 ? -6.393 11.844 3.003 1.00 89.75 129 TYR A C 1
ATOM 1066 O O . TYR A 1 129 ? -6.601 10.718 3.460 1.00 89.75 129 TYR A O 1
ATOM 1074 N N . GLN A 1 130 ? -7.234 12.462 2.173 1.00 86.50 130 GLN A N 1
ATOM 1075 C CA . GLN A 1 130 ? -8.422 11.846 1.589 1.00 86.50 130 GLN A CA 1
ATOM 1076 C C . GLN A 1 130 ? -8.319 11.823 0.063 1.00 86.50 130 GLN A C 1
ATOM 1078 O O . GLN A 1 130 ? -8.086 12.857 -0.566 1.00 86.50 130 GLN A O 1
ATOM 1083 N N . ALA A 1 131 ? -8.561 10.652 -0.523 1.00 86.31 131 ALA A N 1
ATOM 1084 C CA . ALA A 1 131 ? -8.575 10.411 -1.963 1.00 86.31 131 ALA A CA 1
ATOM 1085 C C . ALA A 1 131 ? -9.739 9.468 -2.345 1.00 86.31 131 ALA A C 1
ATOM 1087 O O . ALA A 1 131 ? -10.310 8.822 -1.468 1.00 86.31 131 ALA A O 1
ATOM 1088 N N . TRP A 1 132 ? -10.125 9.428 -3.631 1.00 81.56 132 TRP A N 1
ATOM 1089 C CA . TRP A 1 132 ? -11.268 8.667 -4.181 1.00 81.56 132 TRP A CA 1
ATOM 1090 C C . TRP A 1 132 ? -12.556 8.759 -3.343 1.00 81.56 132 TRP A C 1
ATOM 1092 O O . TRP A 1 132 ? -12.935 7.846 -2.611 1.00 81.56 132 TRP A O 1
ATOM 1102 N N . VAL A 1 133 ? -13.296 9.864 -3.486 1.00 60.81 133 VAL A N 1
ATOM 1103 C CA . VAL A 1 133 ? -14.608 10.031 -2.838 1.00 60.81 133 VAL A CA 1
ATOM 1104 C C . VAL A 1 133 ? -15.664 9.184 -3.567 1.00 60.81 133 VAL A C 1
ATOM 1106 O O . VAL A 1 133 ? -16.387 9.678 -4.429 1.00 60.81 133 VAL A O 1
ATOM 1109 N N . ARG A 1 134 ? -15.784 7.892 -3.240 1.00 44.41 134 ARG A N 1
ATOM 1110 C CA . ARG A 1 134 ? -16.923 7.053 -3.660 1.00 44.41 134 ARG A CA 1
ATOM 1111 C C . ARG A 1 134 ? -17.648 6.492 -2.435 1.00 44.41 134 ARG A C 1
ATOM 1113 O O . ARG A 1 134 ? -17.045 5.830 -1.607 1.00 44.41 134 ARG A O 1
ATOM 1120 N N . ARG A 1 135 ? -18.971 6.709 -2.378 1.00 38.34 135 ARG A N 1
ATOM 1121 C CA . ARG A 1 135 ? -19.917 6.098 -1.415 1.00 38.34 135 ARG A CA 1
ATOM 1122 C C . ARG A 1 135 ? -19.656 6.403 0.070 1.00 38.34 135 ARG A C 1
ATOM 1124 O O . ARG A 1 135 ? -19.526 5.493 0.877 1.00 38.34 135 ARG A O 1
ATOM 1131 N N . SER A 1 136 ? -19.680 7.684 0.437 1.00 32.09 136 SER A N 1
ATOM 1132 C CA . SER A 1 136 ? -19.993 8.122 1.815 1.00 32.09 136 SER A CA 1
ATOM 1133 C C . SER A 1 136 ? -19.033 7.692 2.937 1.00 32.09 136 SER A C 1
ATOM 1135 O O . SER A 1 136 ? -19.337 7.946 4.099 1.00 32.09 136 SER A O 1
ATOM 1137 N N . VAL A 1 137 ? -17.878 7.097 2.624 1.00 36.47 137 VAL A N 1
ATOM 1138 C CA . VAL A 1 137 ? -16.840 6.756 3.606 1.00 36.47 137 VAL A CA 1
ATOM 1139 C C . VAL A 1 137 ? -15.515 7.347 3.125 1.00 36.47 137 VAL A C 1
ATOM 1141 O O . VAL A 1 137 ? -14.995 6.918 2.095 1.00 36.47 137 VAL A O 1
ATOM 1144 N N . PRO A 1 138 ? -14.973 8.371 3.803 1.00 39.03 138 PRO A N 1
ATOM 1145 C CA . PRO A 1 138 ? -13.636 8.868 3.509 1.00 39.03 138 PRO A CA 1
ATOM 1146 C C . PRO A 1 138 ? -12.604 7.762 3.763 1.00 39.03 138 PRO A C 1
ATOM 1148 O O . PRO A 1 138 ? -12.595 7.175 4.844 1.00 39.03 138 PRO A O 1
ATOM 1151 N N . ARG A 1 139 ? -11.714 7.499 2.801 1.00 53.03 139 ARG A N 1
ATOM 1152 C CA . ARG A 1 139 ? -10.479 6.753 3.069 1.00 53.03 139 ARG A CA 1
ATOM 1153 C C . ARG A 1 139 ? -9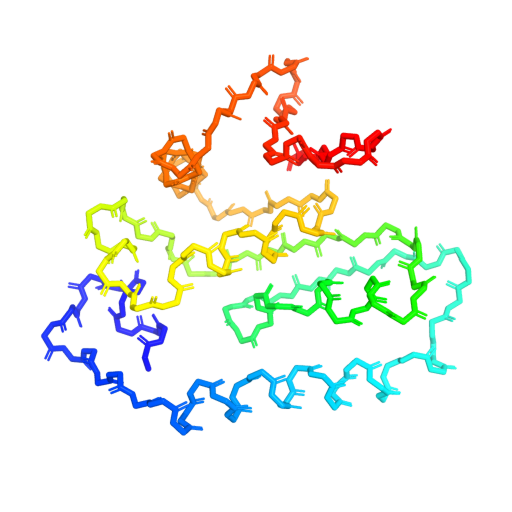.471 7.737 3.639 1.00 53.03 139 ARG A C 1
ATOM 1155 O O . ARG A 1 139 ? -9.096 8.687 2.955 1.00 53.03 139 ARG A O 1
ATOM 1162 N N . PHE A 1 140 ? -9.127 7.552 4.907 1.00 50.47 140 PHE A N 1
ATOM 1163 C CA . PHE A 1 140 ? -8.132 8.362 5.594 1.00 50.47 140 PHE A CA 1
ATOM 1164 C C . PHE A 1 140 ? -6.817 7.604 5.572 1.00 50.47 140 PHE A C 1
ATOM 1166 O O . PHE A 1 140 ? -6.697 6.567 6.213 1.00 50.47 140 PHE A O 1
ATOM 1173 N N . ILE A 1 141 ? -5.845 8.144 4.854 1.00 56.88 141 ILE A N 1
ATOM 1174 C CA . ILE A 1 141 ? -4.473 7.652 4.901 1.00 56.88 141 ILE A CA 1
ATOM 1175 C C . ILE A 1 141 ? -3.751 8.517 5.924 1.00 56.88 141 ILE A C 1
ATOM 1177 O O . ILE A 1 141 ? -3.743 9.740 5.766 1.00 56.88 141 ILE A O 1
ATOM 1181 N N . ARG A 1 142 ? -3.219 7.901 6.980 1.00 53.22 142 ARG A N 1
ATOM 1182 C CA . ARG A 1 142 ? -2.223 8.517 7.870 1.00 53.22 142 ARG A CA 1
ATOM 1183 C C . ARG A 1 142 ? -0.806 8.276 7.360 1.00 53.22 142 ARG A C 1
ATOM 1185 O O . ARG A 1 142 ? -0.615 7.256 6.656 1.00 53.22 142 ARG A O 1
#